Protein AF-A0A8S0VPC7-F1 (afdb_monomer_lite)

Structure (mmCIF, N/CA/C/O backbone):
data_AF-A0A8S0VPC7-F1
#
_entry.id   AF-A0A8S0VPC7-F1
#
loop_
_atom_site.group_PDB
_atom_site.id
_atom_site.type_symbol
_atom_site.label_atom_id
_atom_site.label_alt_id
_atom_site.label_comp_id
_atom_site.label_asym_id
_atom_site.label_entity_id
_atom_site.label_seq_id
_atom_site.pdbx_PDB_ins_code
_atom_site.Cartn_x
_atom_site.Cartn_y
_atom_site.Cartn_z
_atom_site.occupancy
_atom_site.B_iso_or_equiv
_atom_site.auth_seq_id
_atom_site.auth_comp_id
_atom_site.auth_asym_id
_atom_site.auth_atom_id
_atom_site.pdbx_PDB_model_num
ATOM 1 N N . CYS A 1 1 ? 13.742 15.594 -6.097 1.00 56.34 1 CYS A N 1
ATOM 2 C CA . CYS A 1 1 ? 12.638 15.356 -5.142 1.00 56.34 1 CYS A CA 1
ATOM 3 C C . CYS A 1 1 ? 12.192 16.681 -4.542 1.00 56.34 1 CYS A C 1
ATOM 5 O O . CYS A 1 1 ? 13.049 17.482 -4.194 1.00 56.34 1 CYS A O 1
ATOM 7 N N . VAL A 1 2 ? 10.882 16.919 -4.460 1.00 54.09 2 VAL A N 1
ATOM 8 C CA . VAL A 1 2 ? 10.303 18.125 -3.844 1.00 54.09 2 VAL A CA 1
ATOM 9 C C . VAL A 1 2 ? 10.608 18.127 -2.339 1.00 54.09 2 VAL A C 1
ATOM 11 O O . VAL A 1 2 ? 10.544 17.075 -1.688 1.00 54.09 2 VAL A O 1
ATOM 14 N N . TYR A 1 3 ? 10.973 19.296 -1.807 1.00 55.75 3 TYR A N 1
ATOM 15 C CA . TYR A 1 3 ? 11.247 19.538 -0.387 1.00 55.75 3 TYR A CA 1
ATOM 16 C C . TYR A 1 3 ? 10.106 18.976 0.490 1.00 55.75 3 TYR A C 1
ATOM 18 O O . TYR A 1 3 ? 8.932 19.166 0.182 1.00 55.75 3 TYR A O 1
ATOM 26 N N . ASN A 1 4 ? 10.446 18.230 1.548 1.00 75.56 4 ASN A N 1
ATOM 27 C CA . ASN A 1 4 ? 9.520 17.612 2.520 1.00 75.56 4 ASN A CA 1
ATOM 28 C C . ASN A 1 4 ? 8.558 16.514 2.015 1.00 75.56 4 ASN A C 1
ATOM 30 O O . ASN A 1 4 ? 7.624 16.138 2.723 1.00 75.56 4 ASN A O 1
ATOM 34 N N . SER A 1 5 ? 8.802 15.916 0.845 1.00 78.38 5 SER A N 1
ATOM 35 C CA . SER A 1 5 ? 7.965 14.818 0.311 1.00 78.38 5 SER A CA 1
ATOM 36 C C . SER A 1 5 ? 7.729 13.640 1.279 1.00 78.38 5 SER A C 1
ATOM 38 O O . SER A 1 5 ? 6.606 13.131 1.338 1.00 78.38 5 SER A O 1
ATOM 40 N N . LYS A 1 6 ? 8.734 13.238 2.081 1.00 81.12 6 LYS A N 1
ATOM 41 C CA . LYS A 1 6 ? 8.576 12.197 3.122 1.00 81.12 6 LYS A CA 1
ATOM 42 C C . LYS A 1 6 ? 7.547 12.614 4.175 1.00 81.12 6 LYS A C 1
ATOM 44 O O . LYS A 1 6 ? 6.569 11.908 4.381 1.00 81.12 6 LYS A O 1
ATOM 49 N N . GLN A 1 7 ? 7.740 13.783 4.787 1.00 86.12 7 GLN A N 1
ATOM 50 C CA . GLN A 1 7 ? 6.866 14.301 5.846 1.00 86.12 7 GLN A CA 1
ATOM 51 C C . GLN A 1 7 ? 5.432 14.516 5.357 1.00 86.12 7 GLN A C 1
ATOM 53 O O . GLN A 1 7 ? 4.487 14.187 6.067 1.00 86.12 7 GLN A O 1
ATOM 58 N N . ASN A 1 8 ? 5.261 15.020 4.133 1.00 89.25 8 ASN A N 1
ATOM 59 C CA . ASN A 1 8 ? 3.936 15.196 3.540 1.00 89.25 8 ASN A CA 1
ATOM 60 C C . ASN A 1 8 ? 3.219 13.850 3.354 1.00 89.25 8 ASN A C 1
ATOM 62 O O . ASN A 1 8 ? 2.023 13.754 3.612 1.00 89.25 8 ASN A O 1
ATOM 66 N N . SER A 1 9 ? 3.952 12.807 2.950 1.00 89.50 9 SER A N 1
ATOM 67 C CA . SER A 1 9 ? 3.389 11.461 2.799 1.00 89.50 9 SER A CA 1
ATOM 68 C C . SER A 1 9 ? 3.002 10.855 4.150 1.00 89.50 9 SER A C 1
ATOM 70 O O . SER A 1 9 ? 1.933 10.266 4.257 1.00 89.50 9 SER A O 1
ATOM 72 N N . THR A 1 10 ? 3.822 11.043 5.189 1.00 89.50 10 THR A N 1
ATOM 73 C CA . THR A 1 10 ? 3.494 10.605 6.556 1.00 89.50 10 THR A CA 1
ATOM 74 C C . THR A 1 10 ? 2.217 11.271 7.066 1.00 89.50 10 THR A C 1
ATOM 76 O O . THR A 1 10 ? 1.290 10.567 7.444 1.00 89.50 10 THR A O 1
ATOM 79 N N . LYS A 1 11 ? 2.114 12.605 6.980 1.00 91.56 11 LYS A N 1
ATOM 80 C CA . LYS A 1 11 ? 0.911 13.345 7.408 1.00 91.56 11 LYS A CA 1
ATOM 81 C C . LYS A 1 11 ? -0.347 12.904 6.665 1.00 91.56 11 LYS A C 1
ATOM 83 O O . LYS A 1 11 ? -1.420 12.798 7.245 1.00 91.56 11 LYS A O 1
ATOM 88 N N . MET A 1 12 ? -0.221 12.632 5.367 1.00 93.75 12 MET A N 1
ATOM 89 C CA . MET A 1 12 ? -1.331 12.110 4.575 1.00 93.75 12 MET A CA 1
ATOM 90 C C . MET A 1 12 ? -1.779 10.727 5.074 1.00 93.75 12 MET A C 1
ATOM 92 O O . MET A 1 12 ? -2.978 10.505 5.217 1.00 93.75 12 MET A O 1
ATOM 96 N N . LEU A 1 13 ? -0.844 9.826 5.394 1.00 93.19 13 LEU A N 1
ATOM 97 C CA . LEU A 1 13 ? -1.161 8.499 5.937 1.00 93.19 13 LEU A CA 1
ATOM 98 C C . LEU A 1 13 ? -1.789 8.566 7.337 1.00 93.19 13 LEU A C 1
ATOM 100 O O . LEU A 1 13 ? -2.707 7.798 7.621 1.00 93.19 13 LEU A O 1
ATOM 104 N N . GLU A 1 14 ? -1.347 9.497 8.184 1.00 92.19 14 GLU A N 1
ATOM 105 C CA . GLU A 1 14 ? -1.960 9.762 9.493 1.00 92.19 14 GLU A CA 1
ATOM 106 C C . GLU A 1 14 ? -3.433 10.170 9.340 1.00 92.19 14 GLU A C 1
ATOM 108 O O . GLU A 1 14 ? -4.310 9.604 9.996 1.00 92.19 14 GLU A O 1
ATOM 113 N N . GLU A 1 15 ? -3.731 11.083 8.411 1.00 95.62 15 GLU A N 1
ATOM 114 C CA . GLU A 1 15 ? -5.108 11.502 8.140 1.00 95.62 15 GLU A CA 1
ATOM 115 C C . GLU A 1 15 ? -5.955 10.377 7.541 1.00 95.62 15 GLU A C 1
ATOM 117 O O . GLU A 1 15 ? -7.103 10.198 7.953 1.00 95.62 15 GLU A O 1
ATOM 122 N N . VAL A 1 16 ? -5.394 9.572 6.630 1.00 94.75 16 VAL A N 1
ATOM 123 C CA . VAL A 1 16 ? -6.062 8.369 6.106 1.00 94.75 16 VAL A CA 1
ATOM 124 C C . VAL A 1 16 ? -6.417 7.423 7.251 1.00 94.75 16 VAL A C 1
ATOM 126 O O . VAL A 1 16 ? -7.562 6.991 7.353 1.00 94.75 16 VAL A O 1
ATOM 129 N N . SER A 1 17 ? -5.479 7.141 8.154 1.00 91.25 17 SER A N 1
ATOM 130 C CA . SER A 1 17 ? -5.726 6.291 9.322 1.00 91.25 17 SER A CA 1
ATOM 131 C C . SER A 1 17 ? -6.805 6.854 10.242 1.00 91.25 17 SER A C 1
ATOM 133 O O . SER A 1 17 ? -7.663 6.109 10.716 1.00 91.25 17 SER A O 1
ATOM 135 N N . ARG A 1 18 ? -6.817 8.172 10.463 1.00 93.75 18 ARG A N 1
ATOM 136 C CA . ARG A 1 18 ? -7.814 8.837 11.309 1.00 93.75 18 ARG A CA 1
ATOM 137 C C . ARG A 1 18 ? -9.234 8.709 10.750 1.00 93.75 18 ARG A C 1
ATOM 139 O O . ARG A 1 18 ? -10.164 8.517 11.529 1.00 93.75 18 ARG A O 1
ATOM 146 N N . VAL A 1 19 ? -9.417 8.828 9.430 1.00 95.19 19 VAL A N 1
ATOM 147 C CA . VAL A 1 19 ? -10.754 8.775 8.799 1.00 95.19 19 VAL A CA 1
ATOM 148 C C . VAL A 1 19 ? -11.231 7.357 8.501 1.00 95.19 19 VAL A C 1
ATOM 150 O O . VAL A 1 19 ? -12.436 7.112 8.429 1.00 95.19 19 VAL A O 1
ATOM 153 N N . LEU A 1 20 ? -10.303 6.421 8.310 1.00 94.69 20 LEU A N 1
ATOM 154 C CA . LEU A 1 20 ? -10.632 5.047 7.973 1.00 94.69 20 LEU A CA 1
ATOM 155 C C . LEU A 1 20 ? -11.140 4.308 9.217 1.00 94.69 20 LEU A C 1
ATOM 157 O O . LEU A 1 20 ? -10.514 4.343 10.280 1.00 94.69 20 LEU A O 1
ATOM 161 N N . LYS A 1 21 ? -12.282 3.629 9.085 1.00 93.81 21 LYS A N 1
ATOM 162 C CA . LYS A 1 21 ? -12.827 2.765 10.140 1.00 93.81 21 LYS A CA 1
ATOM 163 C C . LYS A 1 21 ? -11.948 1.529 10.337 1.00 93.81 21 LYS A C 1
ATOM 165 O O . LYS A 1 21 ? -11.130 1.198 9.477 1.00 93.81 21 LYS A O 1
ATOM 170 N N . ASP A 1 22 ? -12.147 0.846 11.456 1.00 92.81 22 ASP A N 1
ATOM 171 C CA . ASP A 1 22 ? -11.553 -0.467 11.707 1.00 92.81 22 ASP A CA 1
ATOM 172 C C . ASP A 1 22 ? -11.862 -1.425 10.552 1.00 92.81 22 ASP A C 1
ATOM 174 O O . ASP A 1 22 ? -12.963 -1.404 9.999 1.00 92.81 22 ASP A O 1
ATOM 178 N N . GLU A 1 23 ? -10.864 -2.220 10.158 1.00 93.06 23 GLU A N 1
ATOM 179 C CA . GLU A 1 23 ? -10.899 -3.106 8.982 1.00 93.06 23 GLU A CA 1
ATOM 180 C C . GLU A 1 23 ? -11.131 -2.397 7.637 1.00 93.06 23 GLU A C 1
ATOM 182 O O . GLU A 1 23 ? -11.270 -3.046 6.600 1.00 93.06 23 GLU A O 1
ATOM 187 N N . GLY A 1 24 ? -11.124 -1.062 7.609 1.00 94.81 24 GLY A N 1
ATOM 188 C CA . GLY A 1 24 ? -11.159 -0.311 6.366 1.00 94.81 24 GLY A CA 1
ATOM 189 C C . GLY A 1 24 ? -9.874 -0.498 5.558 1.00 94.81 24 GLY A C 1
ATOM 190 O O . GLY A 1 24 ? -8.799 -0.777 6.100 1.00 94.81 24 GLY A O 1
ATOM 191 N N . VAL A 1 25 ? -9.995 -0.324 4.240 1.00 95.88 25 VAL A N 1
ATOM 192 C CA . VAL A 1 25 ? -8.925 -0.605 3.278 1.00 95.88 25 VAL A CA 1
ATOM 193 C C . VAL A 1 25 ? -8.446 0.679 2.607 1.00 95.88 25 VAL A C 1
ATOM 195 O O . VAL A 1 25 ? -9.240 1.441 2.057 1.00 95.88 25 VAL A O 1
ATOM 198 N N . TYR A 1 26 ? -7.133 0.888 2.616 1.00 95.56 26 TYR A N 1
ATOM 199 C CA . TYR A 1 26 ? -6.433 1.888 1.821 1.00 95.56 26 TYR A CA 1
ATOM 200 C C . TYR A 1 26 ? -5.622 1.187 0.728 1.00 95.56 26 TYR A C 1
ATOM 202 O O . TYR A 1 26 ? -4.854 0.268 1.014 1.00 95.56 26 TYR A O 1
ATOM 210 N N . ILE A 1 27 ? -5.790 1.618 -0.524 1.00 95.56 27 ILE A N 1
ATOM 211 C CA . ILE A 1 27 ? -5.070 1.062 -1.674 1.00 95.56 27 ILE A CA 1
ATOM 212 C C . ILE A 1 27 ? -4.109 2.119 -2.211 1.00 95.56 27 ILE A C 1
ATOM 214 O O . ILE A 1 27 ? -4.538 3.189 -2.643 1.00 95.56 27 ILE A O 1
ATOM 218 N N . LEU A 1 28 ? -2.813 1.807 -2.218 1.00 93.25 28 LEU A N 1
ATOM 219 C CA . LEU A 1 28 ? -1.783 2.629 -2.849 1.00 93.25 28 LEU A CA 1
ATOM 220 C C . LEU A 1 28 ? -1.263 1.934 -4.106 1.00 93.25 28 LEU A C 1
ATOM 222 O O . LEU A 1 28 ? -0.757 0.821 -4.027 1.00 93.25 28 LEU A O 1
ATOM 226 N N . ILE A 1 29 ? -1.302 2.632 -5.239 1.00 92.00 29 ILE A N 1
ATOM 227 C CA . ILE A 1 29 ? -0.717 2.177 -6.504 1.00 92.00 29 ILE A CA 1
ATOM 228 C C . ILE A 1 29 ? 0.441 3.109 -6.858 1.00 92.00 29 ILE A C 1
ATOM 230 O O . ILE A 1 29 ? 0.275 4.328 -6.883 1.00 92.00 29 ILE A O 1
ATOM 234 N N . THR A 1 30 ? 1.624 2.554 -7.103 1.00 89.38 30 THR A N 1
ATOM 235 C CA . THR A 1 30 ? 2.827 3.325 -7.453 1.00 89.38 30 THR A CA 1
ATOM 236 C C . THR A 1 30 ? 3.702 2.551 -8.425 1.00 89.38 30 THR A C 1
ATOM 238 O O . THR A 1 30 ? 3.667 1.327 -8.462 1.00 89.38 30 THR A O 1
ATOM 241 N N . TYR A 1 31 ? 4.527 3.263 -9.180 1.00 87.44 31 TYR A N 1
ATOM 242 C CA . TYR A 1 31 ? 5.640 2.695 -9.938 1.00 87.44 31 TYR A CA 1
ATOM 243 C C . TYR A 1 31 ? 6.967 3.024 -9.234 1.00 87.44 31 TYR A C 1
ATOM 245 O O . TYR A 1 31 ? 7.001 3.861 -8.323 1.00 87.44 31 TYR A O 1
ATOM 253 N N . GLY A 1 32 ? 8.060 2.393 -9.665 1.00 78.12 32 GLY A N 1
ATOM 254 C CA . GLY A 1 32 ? 9.394 2.602 -9.089 1.00 78.12 32 GLY A CA 1
ATOM 255 C C . GLY A 1 32 ? 9.668 1.751 -7.844 1.00 78.12 32 GLY A C 1
ATOM 256 O O . GLY A 1 32 ? 8.866 0.895 -7.487 1.00 78.12 32 GLY A O 1
ATOM 257 N N . SER A 1 33 ? 10.826 1.954 -7.199 1.00 79.00 33 SER A N 1
ATOM 258 C CA . SER A 1 33 ? 11.295 1.059 -6.128 1.00 79.00 33 SER A CA 1
ATOM 259 C C . SER A 1 33 ? 10.273 0.937 -4.982 1.00 79.00 33 SER A C 1
ATOM 261 O O . SER A 1 33 ? 9.907 1.947 -4.366 1.00 79.00 33 SER A O 1
ATOM 263 N N . PRO A 1 34 ? 9.841 -0.291 -4.647 1.00 80.56 34 PRO A N 1
ATOM 264 C CA . PRO A 1 34 ? 8.803 -0.511 -3.651 1.00 80.56 34 PRO A CA 1
ATOM 265 C C . PRO A 1 34 ? 9.305 -0.405 -2.207 1.00 80.56 34 PRO A C 1
ATOM 267 O O . PRO A 1 34 ? 8.498 -0.262 -1.288 1.00 80.56 34 PRO A O 1
ATOM 270 N N . VAL A 1 35 ? 10.625 -0.462 -1.993 1.00 81.25 35 VAL A N 1
ATOM 271 C CA . VAL A 1 35 ? 11.259 -0.556 -0.666 1.00 81.25 35 VAL A CA 1
ATOM 272 C C . VAL A 1 35 ? 10.900 0.644 0.204 1.00 81.25 35 VAL A C 1
ATOM 274 O O . VAL A 1 35 ? 10.431 0.495 1.331 1.00 81.25 35 VAL A O 1
ATOM 277 N N . TYR A 1 36 ? 11.052 1.850 -0.345 1.00 83.56 36 TYR A N 1
ATOM 278 C CA . TYR A 1 36 ? 10.783 3.084 0.387 1.00 83.56 36 TYR A CA 1
ATOM 279 C C . TYR A 1 36 ? 9.307 3.212 0.787 1.00 83.56 36 TYR A C 1
ATOM 281 O O . TYR A 1 36 ? 8.995 3.601 1.912 1.00 83.56 36 TYR A O 1
ATOM 289 N N . ARG A 1 37 ? 8.388 2.872 -0.126 1.00 87.19 37 ARG A N 1
ATOM 290 C CA . ARG A 1 37 ? 6.943 2.979 0.120 1.00 87.19 37 ARG A CA 1
ATOM 291 C C . ARG A 1 37 ? 6.469 1.912 1.095 1.00 87.19 37 ARG A C 1
ATOM 293 O O . ARG A 1 37 ? 5.690 2.238 1.983 1.00 87.19 37 ARG A O 1
ATOM 300 N N . LEU A 1 38 ? 6.978 0.685 0.980 1.00 87.31 38 LEU A N 1
ATOM 301 C CA . LEU A 1 38 ? 6.675 -0.388 1.922 1.00 87.31 38 LEU A CA 1
ATOM 302 C C . LEU A 1 38 ? 7.109 -0.015 3.344 1.00 87.31 38 LEU A C 1
ATOM 304 O O . LEU A 1 38 ? 6.326 -0.160 4.279 1.00 87.31 38 LEU A O 1
ATOM 308 N N . HIS A 1 39 ? 8.328 0.507 3.498 1.00 87.25 39 HIS A N 1
ATOM 309 C CA . HIS A 1 39 ? 8.839 0.950 4.791 1.00 87.25 39 HIS A CA 1
ATOM 310 C C . HIS A 1 39 ? 8.002 2.098 5.372 1.00 87.25 39 HIS A C 1
ATOM 312 O O . HIS A 1 39 ? 7.548 2.000 6.506 1.00 87.25 39 HIS A O 1
ATOM 318 N N . LEU A 1 40 ? 7.690 3.125 4.572 1.00 88.50 40 LEU A N 1
ATOM 319 C CA . LEU A 1 40 ? 6.831 4.232 5.003 1.00 88.50 40 LEU A CA 1
ATOM 320 C C . LEU A 1 40 ? 5.445 3.754 5.472 1.00 88.50 40 LEU A C 1
ATOM 322 O O . LEU A 1 40 ? 4.937 4.238 6.479 1.00 88.50 40 LEU A O 1
ATOM 326 N N . LEU A 1 41 ? 4.831 2.812 4.749 1.00 90.06 41 LEU A N 1
ATOM 327 C CA . LEU A 1 41 ? 3.538 2.247 5.136 1.00 90.06 41 LEU A CA 1
ATOM 328 C C . LEU A 1 41 ? 3.643 1.491 6.466 1.00 90.06 41 LEU A C 1
ATOM 330 O O . LEU A 1 41 ? 2.828 1.746 7.350 1.00 90.06 41 LEU A O 1
ATOM 334 N N . ARG A 1 42 ? 4.662 0.635 6.632 1.00 87.75 42 ARG A N 1
ATOM 335 C CA . ARG A 1 42 ? 4.919 -0.119 7.874 1.00 87.75 42 ARG A CA 1
ATOM 336 C C . ARG A 1 42 ? 5.160 0.791 9.086 1.00 87.75 42 ARG A C 1
ATOM 338 O O . ARG A 1 42 ? 4.695 0.469 10.169 1.00 87.75 42 ARG A O 1
ATOM 345 N N . GLU A 1 43 ? 5.853 1.917 8.907 1.00 86.81 43 GLU A N 1
ATOM 346 C CA . GLU A 1 43 ? 6.136 2.870 9.994 1.00 86.81 43 GLU A CA 1
ATOM 347 C C . GLU A 1 43 ? 4.940 3.764 10.362 1.00 86.81 43 GLU A C 1
ATOM 349 O O . GLU A 1 43 ? 4.894 4.296 11.467 1.00 86.81 43 GLU A O 1
ATOM 354 N N . SER A 1 44 ? 3.990 3.973 9.444 1.00 81.44 44 SER A N 1
ATOM 355 C CA . SER A 1 44 ? 2.939 4.987 9.615 1.00 81.44 44 SER A CA 1
ATOM 356 C C . SER A 1 44 ? 1.845 4.602 10.618 1.00 81.44 44 SER A C 1
ATOM 358 O O . SER A 1 44 ? 1.524 5.394 11.503 1.00 81.44 44 SER A O 1
ATOM 360 N N . CYS A 1 45 ? 1.243 3.415 10.488 1.00 78.31 45 CYS A N 1
ATOM 361 C CA . CYS A 1 45 ? 0.214 2.905 11.401 1.00 78.31 45 CYS A CA 1
ATOM 362 C C . CYS A 1 45 ? 0.225 1.367 11.430 1.00 78.31 45 CYS A C 1
ATOM 364 O O . CYS A 1 45 ? 0.878 0.719 10.614 1.00 78.31 45 CYS A O 1
ATOM 366 N N . SER A 1 46 ? -0.559 0.777 12.335 1.00 83.06 46 SER A N 1
ATOM 367 C CA . SER A 1 46 ? -0.760 -0.674 12.431 1.00 83.06 46 SER A CA 1
ATOM 368 C C . SER A 1 46 ? -1.634 -1.204 11.284 1.00 83.06 46 SER A C 1
ATOM 370 O O . SER A 1 46 ? -2.837 -1.434 11.445 1.00 83.06 46 SER A O 1
ATOM 372 N N . TRP A 1 47 ? -1.026 -1.370 10.109 1.00 88.56 47 TRP A N 1
ATOM 373 C CA . TRP A 1 47 ? -1.658 -1.921 8.910 1.00 88.56 47 TRP A CA 1
ATOM 374 C C . TRP A 1 47 ? -1.297 -3.395 8.709 1.00 88.56 47 TRP A C 1
ATOM 376 O O . TRP A 1 47 ? -0.137 -3.782 8.832 1.00 88.56 47 TRP A O 1
ATOM 386 N N . THR A 1 48 ? -2.257 -4.201 8.260 1.00 92.00 48 THR A N 1
ATOM 387 C CA . THR A 1 48 ? -1.957 -5.446 7.540 1.00 92.00 48 THR A CA 1
ATOM 388 C C . THR A 1 48 ? -1.781 -5.116 6.062 1.00 92.00 48 THR A C 1
ATOM 390 O O . THR A 1 48 ? -2.707 -4.600 5.436 1.00 92.00 48 THR A O 1
ATOM 393 N N . ILE A 1 49 ? -0.605 -5.393 5.496 1.00 91.69 49 ILE A N 1
ATOM 394 C CA . ILE A 1 49 ? 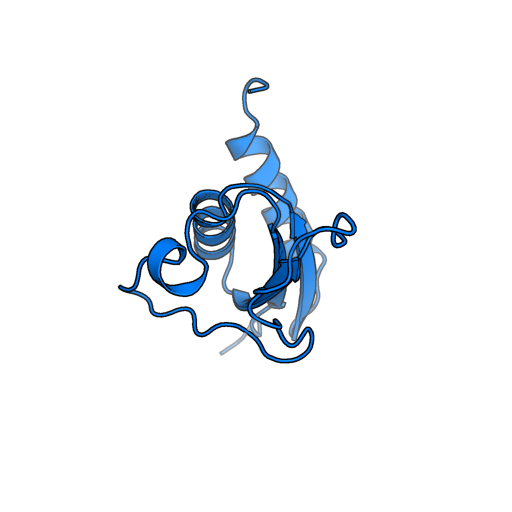-0.254 -5.009 4.121 1.00 91.69 49 ILE A CA 1
ATOM 395 C C . ILE A 1 49 ? -0.171 -6.256 3.241 1.00 91.69 49 ILE A C 1
ATOM 397 O O . ILE A 1 49 ? 0.599 -7.169 3.527 1.00 91.69 49 ILE A O 1
ATOM 401 N N . LYS A 1 50 ? -0.923 -6.262 2.138 1.00 92.31 50 LYS A N 1
ATOM 402 C CA . LYS A 1 50 ? -0.759 -7.210 1.029 1.00 92.31 50 LYS A CA 1
ATOM 403 C C . LYS A 1 50 ? -0.202 -6.463 -0.177 1.00 92.31 50 LYS A C 1
ATOM 405 O O . LYS A 1 50 ? -0.765 -5.446 -0.575 1.00 92.31 50 LYS A O 1
ATOM 410 N N . LEU A 1 51 ? 0.908 -6.937 -0.736 1.00 90.44 51 LEU A N 1
ATOM 411 C CA . LEU A 1 51 ? 1.520 -6.339 -1.921 1.00 90.44 51 LEU A CA 1
ATOM 412 C C . LEU A 1 51 ? 1.199 -7.180 -3.151 1.00 90.44 51 LEU A C 1
ATOM 414 O O . LEU A 1 51 ? 1.460 -8.374 -3.152 1.00 90.44 51 LEU A O 1
ATOM 418 N N . HIS A 1 52 ? 0.709 -6.545 -4.204 1.00 89.88 52 HIS A N 1
ATOM 419 C CA . HIS A 1 52 ? 0.538 -7.147 -5.521 1.00 89.88 52 HIS A CA 1
ATOM 420 C C . HIS A 1 52 ? 1.406 -6.401 -6.533 1.00 89.88 52 HIS A C 1
ATOM 422 O O . HIS A 1 52 ? 1.708 -5.216 -6.357 1.00 89.88 52 HIS A O 1
ATOM 428 N N . VAL A 1 53 ? 1.803 -7.092 -7.597 1.00 87.50 53 VAL A N 1
ATOM 429 C CA . VAL A 1 53 ? 2.603 -6.528 -8.685 1.00 87.50 53 VAL A CA 1
ATOM 430 C C . VAL A 1 53 ? 1.862 -6.720 -9.991 1.00 87.50 53 VAL A C 1
ATOM 432 O O . VAL A 1 53 ? 1.294 -7.779 -10.243 1.00 87.50 53 VAL A O 1
ATOM 435 N N . ILE A 1 54 ? 1.874 -5.675 -10.810 1.00 85.88 54 ILE A N 1
ATOM 436 C CA . ILE A 1 54 ? 1.353 -5.714 -12.171 1.00 85.88 54 ILE A CA 1
ATOM 437 C C . ILE A 1 54 ? 2.417 -5.185 -13.119 1.00 85.88 54 ILE A C 1
ATOM 439 O O . ILE A 1 54 ? 3.124 -4.217 -12.817 1.00 85.88 54 ILE A O 1
ATOM 443 N N . GLU A 1 55 ? 2.516 -5.795 -14.289 1.00 80.44 55 GLU A N 1
ATOM 444 C CA . GLU A 1 55 ? 3.390 -5.282 -15.330 1.00 80.44 55 GLU A CA 1
ATOM 445 C C . GLU A 1 55 ? 2.764 -4.070 -16.011 1.00 80.44 55 GLU A C 1
ATOM 447 O O . GLU A 1 55 ? 1.563 -4.018 -16.290 1.00 80.44 55 GLU A O 1
ATOM 452 N N . LYS A 1 56 ? 3.598 -3.085 -16.329 1.00 74.19 56 LYS A N 1
ATOM 453 C CA . LYS A 1 56 ? 3.268 -2.085 -17.333 1.00 74.19 56 LYS A CA 1
ATOM 454 C C . LYS A 1 56 ? 3.124 -2.822 -18.668 1.00 74.19 56 LYS A C 1
ATOM 456 O O . LYS A 1 56 ? 4.002 -3.608 -19.030 1.00 74.19 56 LYS A O 1
ATOM 461 N N . LEU A 1 57 ? 1.992 -2.584 -19.338 1.00 67.38 57 LEU A N 1
ATOM 462 C CA . LEU A 1 57 ? 1.553 -3.214 -20.593 1.00 67.38 57 LEU A CA 1
ATOM 463 C C . LEU A 1 57 ? 2.712 -3.706 -21.477 1.00 67.38 57 LEU A C 1
ATOM 465 O O . LEU A 1 57 ? 3.661 -2.946 -21.701 1.00 67.38 57 LEU A O 1
ATOM 469 N N . PRO A 1 58 ? 2.636 -4.934 -22.018 1.00 55.22 58 PRO A N 1
ATOM 470 C CA . PRO A 1 58 ? 3.683 -5.440 -22.882 1.00 55.22 58 PRO A CA 1
ATOM 471 C C . PRO A 1 58 ? 3.814 -4.556 -24.125 1.00 55.22 58 PRO A C 1
ATOM 473 O O . PRO A 1 58 ? 2.865 -4.381 -24.888 1.00 55.22 58 PRO A O 1
ATOM 476 N N . SER A 1 59 ? 5.010 -4.001 -24.338 1.00 54.38 59 SER A N 1
ATOM 477 C CA . SER A 1 59 ? 5.459 -3.718 -25.697 1.00 54.38 59 SER A CA 1
ATOM 478 C C . SER A 1 59 ? 5.484 -5.053 -26.445 1.00 54.38 59 SER A C 1
ATOM 480 O O . SER A 1 59 ? 5.792 -6.085 -25.851 1.00 54.38 59 SER A O 1
ATOM 482 N N . ALA A 1 60 ? 5.123 -5.043 -27.726 1.00 56.34 60 ALA A N 1
ATOM 483 C CA . ALA A 1 60 ? 4.803 -6.225 -28.530 1.00 56.34 60 ALA A CA 1
ATOM 484 C C . ALA A 1 60 ? 5.914 -7.302 -28.670 1.00 56.34 60 ALA A C 1
ATOM 486 O O . ALA A 1 60 ? 5.682 -8.303 -29.337 1.00 56.34 60 ALA A O 1
ATOM 487 N N . ASP A 1 61 ? 7.077 -7.137 -28.029 1.00 55.09 61 ASP A N 1
ATOM 488 C CA . ASP A 1 61 ? 8.317 -7.869 -28.329 1.00 55.09 61 ASP A CA 1
ATOM 489 C C . ASP A 1 61 ? 8.886 -8.742 -27.192 1.00 55.09 61 ASP A C 1
ATOM 491 O O . ASP A 1 61 ? 9.988 -9.270 -27.323 1.00 55.09 61 ASP A O 1
ATOM 495 N N . SER A 1 62 ? 8.209 -8.923 -26.056 1.00 55.44 62 SER A N 1
ATOM 496 C CA . SER A 1 62 ? 8.796 -9.675 -24.928 1.00 55.44 62 SER A CA 1
ATOM 497 C C . SER A 1 62 ? 8.142 -11.040 -24.715 1.00 55.44 62 SER A C 1
ATOM 499 O O . SER A 1 62 ? 7.100 -11.139 -24.067 1.00 55.44 62 SER A O 1
ATOM 501 N N . SER A 1 63 ? 8.792 -12.080 -25.237 1.00 52.12 63 SER A N 1
ATOM 502 C CA . SER A 1 63 ? 8.331 -13.478 -25.249 1.00 52.12 63 SER A CA 1
ATOM 503 C C . SER A 1 63 ? 8.595 -14.274 -23.962 1.00 52.12 63 SER A C 1
ATOM 505 O O . SER A 1 63 ? 8.231 -15.442 -23.892 1.00 52.12 63 SER A O 1
ATOM 507 N N . GLU A 1 64 ? 9.191 -13.674 -22.932 1.00 54.56 64 GLU A N 1
ATOM 508 C CA . GLU A 1 64 ? 9.430 -14.324 -21.637 1.00 54.56 64 GLU A CA 1
ATOM 509 C C . GLU A 1 64 ? 9.146 -13.333 -20.509 1.00 54.56 64 GLU A C 1
ATOM 511 O O . GLU A 1 64 ? 10.017 -12.573 -20.088 1.00 54.56 64 GLU A O 1
ATOM 516 N N . ARG A 1 65 ? 7.900 -13.288 -20.033 1.00 57.00 65 ARG A N 1
ATOM 517 C CA . ARG A 1 65 ? 7.540 -12.508 -18.847 1.00 57.00 65 ARG A CA 1
ATOM 518 C C . ARG A 1 65 ? 6.920 -13.410 -17.796 1.00 57.00 65 ARG A C 1
ATOM 520 O O . ARG A 1 65 ? 6.085 -14.258 -18.111 1.00 57.00 65 ARG A O 1
ATOM 527 N N . GLN A 1 66 ? 7.351 -13.243 -16.547 1.00 59.59 66 GLN A N 1
ATOM 528 C CA . GLN A 1 66 ? 6.691 -13.870 -15.408 1.00 59.59 66 GLN A CA 1
ATOM 529 C C . GLN A 1 66 ? 5.257 -13.342 -15.342 1.00 59.59 66 GLN A C 1
ATOM 531 O O . GLN A 1 66 ? 5.030 -12.163 -15.095 1.00 59.59 66 GLN A O 1
ATOM 536 N N . SER A 1 67 ? 4.280 -14.216 -15.570 1.00 67.12 67 SER A N 1
ATOM 537 C CA . SER A 1 67 ? 2.873 -13.864 -15.405 1.00 67.12 67 SER A CA 1
ATOM 538 C C . SER A 1 67 ? 2.580 -13.654 -13.920 1.00 67.12 67 SER A C 1
ATOM 540 O O . SER A 1 67 ? 2.463 -14.621 -13.169 1.00 67.12 67 SER A O 1
ATOM 542 N N . TRP A 1 68 ? 2.448 -12.398 -13.496 1.00 72.00 68 TRP A N 1
ATOM 543 C CA . TRP A 1 68 ? 1.972 -12.058 -12.157 1.00 72.00 68 TRP A CA 1
ATOM 544 C C . TRP A 1 68 ? 0.452 -12.217 -12.099 1.00 72.00 68 TRP A C 1
ATOM 546 O O . TRP A 1 68 ? -0.276 -11.589 -12.869 1.00 72.00 68 TRP A O 1
ATOM 556 N N . ASP A 1 69 ? -0.040 -13.049 -11.184 1.00 76.19 69 ASP A N 1
ATOM 557 C CA . ASP A 1 69 ? -1.469 -13.094 -10.887 1.00 76.19 69 ASP A CA 1
ATOM 558 C C . ASP A 1 69 ? -1.859 -11.869 -10.050 1.00 76.19 69 ASP A C 1
ATOM 560 O O . ASP A 1 69 ? -1.443 -11.719 -8.902 1.00 76.19 69 ASP A O 1
ATOM 564 N N . LEU A 1 70 ? -2.700 -11.009 -10.629 1.00 72.56 70 LEU A N 1
ATOM 565 C CA . LEU A 1 70 ? -3.262 -9.814 -9.995 1.00 72.56 70 LEU A CA 1
ATOM 566 C C . LEU A 1 70 ? -3.896 -10.101 -8.629 1.00 72.56 70 LEU A C 1
ATOM 568 O O . LEU A 1 70 ? -3.872 -9.246 -7.743 1.00 72.56 70 LEU A O 1
ATOM 572 N N . THR A 1 71 ? -4.488 -11.283 -8.460 1.00 76.81 71 THR A N 1
ATOM 573 C CA . THR A 1 71 ? -5.261 -11.626 -7.262 1.00 76.81 71 THR A CA 1
ATOM 574 C C . THR A 1 71 ? -4.414 -12.232 -6.148 1.00 76.81 71 THR A C 1
ATOM 576 O O . THR A 1 71 ? -4.820 -12.198 -4.984 1.00 76.81 71 THR A O 1
ATOM 579 N N . SER A 1 72 ? -3.206 -12.695 -6.470 1.00 83.06 72 SER A N 1
ATOM 580 C CA . SER A 1 72 ? -2.309 -13.345 -5.520 1.00 83.06 72 SER A CA 1
ATOM 581 C C . SER A 1 72 ? -1.276 -12.351 -4.978 1.00 83.06 72 SER A C 1
ATOM 583 O O . SER A 1 72 ? -0.464 -11.827 -5.743 1.00 83.06 72 SER A O 1
ATOM 585 N N . PRO A 1 73 ? -1.281 -12.048 -3.666 1.00 85.19 73 PRO A N 1
ATOM 586 C CA . PRO A 1 73 ? -0.280 -11.170 -3.083 1.00 85.19 73 PRO A CA 1
ATOM 587 C C . PRO A 1 73 ? 1.086 -11.856 -3.033 1.00 85.19 73 PRO A C 1
ATOM 589 O O . PRO A 1 73 ? 1.197 -13.065 -2.835 1.00 85.19 73 PRO A O 1
ATOM 5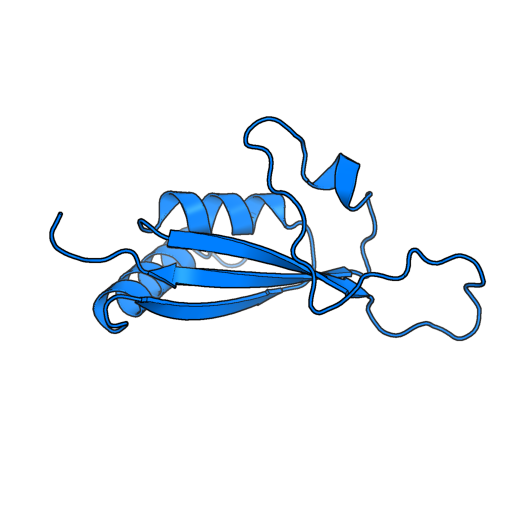92 N N . ILE A 1 74 ? 2.135 -11.052 -3.136 1.00 84.88 74 ILE A N 1
ATOM 593 C CA . ILE A 1 74 ? 3.513 -11.473 -2.931 1.00 84.88 74 ILE A CA 1
ATOM 594 C C . ILE A 1 74 ? 3.764 -11.659 -1.436 1.00 84.88 74 ILE A C 1
ATOM 596 O O . ILE A 1 74 ? 3.367 -10.829 -0.612 1.00 84.88 74 ILE A O 1
ATOM 600 N N . THR A 1 75 ? 4.479 -12.727 -1.092 1.00 78.81 75 THR A N 1
ATOM 601 C CA . THR A 1 75 ? 4.948 -12.969 0.271 1.00 78.81 75 THR A CA 1
ATOM 602 C C . THR A 1 75 ? 5.967 -11.903 0.669 1.00 78.81 75 THR A C 1
ATOM 604 O O . THR A 1 75 ? 7.091 -11.874 0.170 1.00 78.81 75 THR A O 1
ATOM 607 N N . LEU A 1 76 ? 5.565 -11.016 1.577 1.00 72.88 76 LEU A N 1
ATOM 608 C CA . LEU A 1 76 ? 6.444 -10.042 2.212 1.00 72.88 76 LEU A CA 1
ATOM 609 C C . LEU A 1 76 ? 7.100 -10.702 3.431 1.00 72.88 76 LEU A C 1
ATOM 611 O O . LEU A 1 76 ? 6.564 -10.645 4.532 1.00 72.88 76 LEU A O 1
ATOM 615 N N . ASP A 1 77 ? 8.228 -11.369 3.218 1.00 63.28 77 ASP A N 1
ATOM 616 C CA . ASP A 1 77 ? 9.120 -11.807 4.297 1.00 63.28 77 ASP A CA 1
ATOM 617 C C . ASP A 1 77 ? 9.769 -10.566 4.967 1.00 63.28 77 ASP A C 1
ATOM 619 O O . ASP A 1 77 ? 10.046 -9.561 4.307 1.00 63.28 77 ASP A O 1
ATOM 623 N N . ASP A 1 78 ? 9.941 -10.591 6.293 1.00 57.25 78 ASP A N 1
ATOM 624 C CA . ASP A 1 78 ? 10.528 -9.495 7.082 1.00 57.25 78 ASP A CA 1
ATOM 625 C C . ASP A 1 78 ? 12.058 -9.349 6.921 1.00 57.25 78 ASP A C 1
ATOM 627 O O . ASP A 1 78 ? 12.614 -8.315 7.293 1.00 57.25 78 ASP A O 1
ATOM 631 N N . GLY A 1 79 ? 12.741 -10.339 6.339 1.00 50.66 79 GLY A N 1
ATOM 632 C CA . GLY A 1 79 ? 14.182 -10.358 6.063 1.00 50.66 79 GLY A CA 1
ATOM 633 C C . GLY A 1 79 ? 14.564 -10.468 4.578 1.00 50.66 79 GLY A C 1
ATOM 634 O O . GLY A 1 79 ? 15.706 -10.176 4.218 1.00 50.66 79 GLY A O 1
ATOM 635 N N . GLY A 1 80 ? 13.633 -10.850 3.703 1.00 54.81 80 GLY A N 1
ATOM 636 C CA . GLY A 1 80 ? 13.843 -10.988 2.262 1.00 54.81 80 GLY A CA 1
ATOM 637 C C . GLY A 1 80 ? 13.742 -9.652 1.526 1.00 54.81 80 GLY A C 1
ATOM 638 O O . GLY A 1 80 ? 12.745 -8.937 1.628 1.00 54.81 80 GLY A O 1
ATOM 639 N N . SER A 1 81 ? 14.766 -9.300 0.743 1.00 63.31 81 SER A N 1
ATOM 640 C CA . SER A 1 81 ? 14.697 -8.104 -0.102 1.00 63.31 81 SER A CA 1
ATOM 641 C C . SER A 1 81 ? 13.611 -8.291 -1.158 1.00 63.31 81 SER A C 1
ATOM 643 O O . SER A 1 81 ? 13.697 -9.187 -1.986 1.00 63.31 81 SER A O 1
ATOM 645 N N . LEU A 1 82 ? 12.608 -7.416 -1.187 1.00 69.56 82 LEU A N 1
ATOM 646 C CA . LEU A 1 82 ? 11.565 -7.417 -2.219 1.00 69.56 82 LEU A CA 1
ATOM 647 C C . LEU A 1 82 ? 12.145 -7.385 -3.651 1.00 69.56 82 LEU A C 1
ATOM 649 O O . LEU A 1 82 ? 11.517 -7.863 -4.594 1.00 69.56 82 LEU A O 1
ATOM 653 N N . GLU A 1 83 ? 13.375 -6.888 -3.804 1.00 68.12 83 GLU A N 1
ATOM 654 C CA . GLU A 1 83 ? 14.119 -6.913 -5.063 1.00 68.12 83 GLU A CA 1
ATOM 655 C C . GLU A 1 83 ? 14.531 -8.326 -5.514 1.00 68.12 83 GLU A C 1
ATOM 657 O O . GLU A 1 83 ? 14.691 -8.540 -6.713 1.00 68.12 83 GLU A O 1
ATOM 662 N N . THR A 1 84 ? 14.693 -9.299 -4.608 1.00 66.88 84 THR A N 1
ATOM 663 C CA . THR A 1 84 ? 14.988 -10.696 -4.985 1.00 66.88 84 THR A CA 1
ATOM 664 C C . THR A 1 84 ? 13.750 -11.421 -5.496 1.00 66.88 84 THR A C 1
ATOM 666 O O . THR A 1 84 ? 13.875 -12.295 -6.348 1.00 66.88 84 THR A O 1
ATOM 669 N N . VAL A 1 85 ? 12.565 -11.043 -5.009 1.00 67.44 85 VAL A N 1
ATOM 670 C CA . VAL A 1 85 ? 11.289 -11.650 -5.411 1.00 67.44 85 VAL A CA 1
ATOM 671 C C . VAL A 1 85 ? 10.789 -11.068 -6.730 1.00 67.44 85 VAL A C 1
ATOM 673 O O . VAL A 1 85 ? 10.312 -11.801 -7.586 1.00 67.44 85 VAL A O 1
ATOM 676 N N . VAL A 1 86 ? 10.908 -9.751 -6.899 1.00 69.19 86 VAL A N 1
ATOM 677 C CA . VAL A 1 86 ? 10.324 -9.019 -8.034 1.00 69.19 86 VAL A CA 1
ATOM 678 C C . VAL A 1 86 ? 11.348 -8.737 -9.150 1.00 69.19 86 VAL A C 1
ATOM 680 O O . VAL A 1 86 ? 10.997 -8.425 -10.293 1.00 69.19 86 VAL A O 1
ATOM 683 N N . GLY A 1 87 ? 12.639 -8.885 -8.844 1.00 65.06 87 GLY A N 1
ATOM 684 C CA . GLY A 1 87 ? 13.732 -8.511 -9.734 1.00 65.06 87 GLY A CA 1
ATOM 685 C C . GLY A 1 87 ? 13.879 -6.991 -9.872 1.00 65.06 87 GLY A C 1
ATOM 686 O O . GLY A 1 87 ? 13.064 -6.200 -9.397 1.00 65.06 87 GLY A O 1
ATOM 687 N N . LYS A 1 88 ? 14.929 -6.549 -10.571 1.00 64.38 88 LYS A N 1
ATOM 688 C CA . LYS A 1 88 ? 15.189 -5.124 -10.869 1.00 64.38 88 LYS A CA 1
ATOM 689 C C . LYS A 1 88 ? 14.337 -4.600 -12.037 1.00 64.38 88 LYS A C 1
ATOM 691 O O . LYS A 1 88 ? 14.820 -3.834 -12.868 1.00 64.38 88 LYS A O 1
ATOM 696 N N . ASN A 1 89 ? 13.086 -5.039 -12.142 1.00 64.06 89 ASN A N 1
ATOM 697 C CA . ASN A 1 89 ? 12.209 -4.685 -13.254 1.00 64.06 89 ASN A CA 1
ATOM 698 C C . ASN A 1 89 ? 11.609 -3.289 -13.030 1.00 64.06 89 ASN A C 1
ATOM 700 O O . ASN A 1 89 ? 10.768 -3.083 -12.154 1.00 64.06 89 ASN A O 1
ATOM 704 N N . ALA A 1 90 ? 12.057 -2.315 -13.826 1.00 63.09 90 ALA A N 1
ATOM 705 C CA . ALA A 1 90 ? 11.611 -0.920 -13.744 1.00 63.09 90 ALA A CA 1
ATOM 706 C C . ALA A 1 90 ? 10.184 -0.693 -14.284 1.00 63.09 90 ALA A C 1
ATOM 708 O O . ALA A 1 90 ? 9.598 0.361 -14.041 1.00 63.09 90 ALA A O 1
ATOM 709 N N . ASP A 1 91 ? 9.617 -1.682 -14.977 1.00 75.69 91 ASP A N 1
ATOM 710 C CA . ASP A 1 91 ? 8.306 -1.618 -15.631 1.00 75.69 91 ASP A CA 1
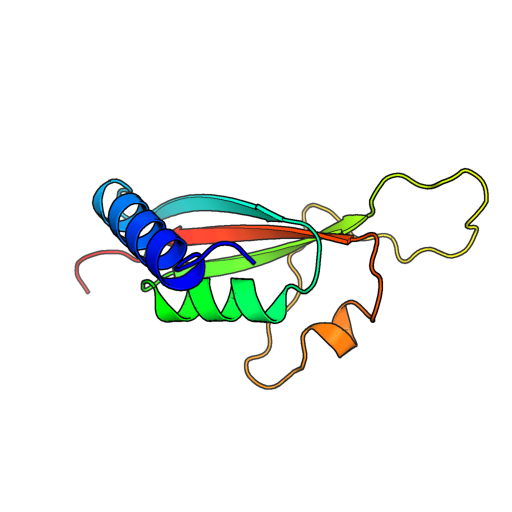ATOM 711 C C . ASP A 1 91 ? 7.179 -2.239 -14.797 1.00 75.69 91 ASP A C 1
ATOM 713 O O . ASP A 1 91 ? 6.167 -2.690 -15.327 1.00 75.69 91 ASP A O 1
ATOM 717 N N . LEU A 1 92 ? 7.332 -2.258 -13.477 1.00 82.69 92 LEU A N 1
ATOM 718 C CA . LEU A 1 92 ? 6.333 -2.807 -12.570 1.00 82.69 92 LEU A CA 1
ATOM 719 C C . LEU A 1 92 ? 5.604 -1.702 -11.814 1.00 82.69 92 LEU A C 1
ATOM 721 O O . LEU A 1 92 ? 6.208 -0.729 -11.348 1.00 82.69 92 LEU A O 1
ATOM 725 N N . HIS A 1 93 ? 4.296 -1.884 -11.665 1.00 87.62 93 HIS A N 1
ATOM 726 C CA . HIS A 1 93 ? 3.515 -1.158 -10.678 1.00 87.62 93 HIS A CA 1
ATOM 727 C C . HIS A 1 93 ? 3.263 -2.057 -9.475 1.00 87.62 93 HIS A C 1
ATOM 729 O O . HIS A 1 93 ? 3.038 -3.261 -9.590 1.00 87.62 93 HIS A O 1
ATOM 735 N N . TYR A 1 94 ? 3.269 -1.424 -8.316 1.00 88.44 94 TYR A N 1
ATOM 736 C CA . TYR A 1 94 ? 3.098 -2.029 -7.014 1.00 88.44 94 TYR A CA 1
ATOM 737 C C . TYR A 1 94 ? 1.775 -1.552 -6.435 1.00 88.44 94 TYR A C 1
ATOM 739 O O . TYR A 1 94 ? 1.527 -0.345 -6.352 1.00 88.44 94 TYR A O 1
ATOM 747 N N . ILE A 1 95 ? 0.937 -2.504 -6.044 1.00 92.31 95 ILE A N 1
ATOM 748 C CA . ILE A 1 95 ? -0.371 -2.270 -5.440 1.00 92.31 95 ILE A CA 1
ATOM 749 C C . ILE A 1 95 ? -0.294 -2.731 -3.989 1.00 92.31 95 ILE A C 1
ATOM 751 O O . ILE A 1 95 ? -0.230 -3.925 -3.705 1.00 92.31 95 ILE A O 1
ATOM 755 N N . TYR A 1 96 ? -0.306 -1.783 -3.062 1.00 92.94 96 TYR A N 1
ATOM 756 C CA . TYR A 1 96 ? -0.349 -2.051 -1.632 1.00 92.94 96 TYR A CA 1
ATOM 757 C C . TYR A 1 96 ? -1.795 -1.984 -1.167 1.00 92.94 96 TYR A C 1
ATOM 759 O O . TYR A 1 96 ? -2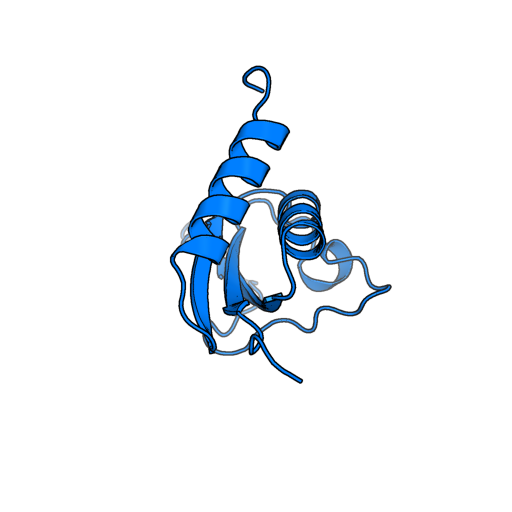.426 -0.932 -1.254 1.00 92.94 96 TYR A O 1
ATOM 767 N N . VAL A 1 97 ? -2.304 -3.095 -0.652 1.00 94.62 97 VAL A N 1
ATOM 768 C CA . VAL A 1 97 ? -3.610 -3.186 -0.005 1.00 94.62 97 VAL A CA 1
ATOM 769 C C . VAL A 1 97 ? -3.374 -3.175 1.503 1.00 94.62 97 VAL A C 1
ATOM 771 O O . VAL A 1 97 ? -2.956 -4.177 2.085 1.00 94.62 97 VAL A O 1
ATOM 774 N N . CYS A 1 98 ? -3.600 -2.022 2.128 1.00 94.31 98 CYS A N 1
ATOM 775 C CA . CYS A 1 98 ? -3.410 -1.788 3.556 1.00 94.31 98 CYS A CA 1
ATOM 776 C C . CYS A 1 98 ? -4.758 -1.879 4.275 1.00 94.31 98 CYS A C 1
ATOM 778 O O . CYS A 1 98 ? -5.644 -1.062 4.039 1.00 94.31 98 CYS A O 1
ATOM 780 N N . THR A 1 99 ? -4.912 -2.853 5.167 1.00 94.94 99 THR A N 1
ATOM 781 C CA . THR A 1 99 ? -6.107 -3.008 6.009 1.00 94.94 99 THR A CA 1
ATOM 782 C C . THR A 1 99 ? -5.809 -2.489 7.408 1.00 94.94 99 THR A C 1
ATOM 784 O O . THR A 1 99 ? -4.799 -2.875 8.001 1.00 94.94 99 THR A O 1
ATOM 787 N N . LYS A 1 100 ? -6.655 -1.600 7.935 1.00 93.06 100 LYS A N 1
ATOM 788 C CA . LYS A 1 100 ? -6.485 -1.043 9.282 1.00 93.06 100 LYS A CA 1
ATOM 789 C C . LYS A 1 100 ? -6.801 -2.093 10.347 1.00 93.06 100 LYS A C 1
ATOM 791 O O . LYS A 1 100 ? -7.846 -2.739 10.274 1.00 93.06 100 LYS A O 1
ATOM 796 N N . GLY A 1 101 ? -5.933 -2.228 11.351 1.00 88.56 101 GLY A N 1
ATOM 797 C CA . GLY A 1 101 ? -6.222 -3.040 12.537 1.00 88.56 101 GLY A CA 1
ATOM 798 C C . GLY A 1 101 ? -7.425 -2.521 13.339 1.00 88.56 101 GLY A C 1
ATOM 799 O O . GLY A 1 101 ? -7.835 -1.368 13.191 1.00 88.56 101 GLY A O 1
ATOM 800 N N . LYS A 1 102 ? -7.990 -3.372 14.201 1.00 85.00 102 LYS A N 1
ATOM 801 C CA . LYS A 1 102 ? -9.082 -2.988 15.110 1.00 85.00 102 LYS A CA 1
ATOM 802 C C . LYS A 1 102 ? -8.555 -2.120 16.246 1.00 85.00 102 LYS A C 1
ATOM 804 O O . LYS A 1 102 ? -7.534 -2.442 16.854 1.00 85.00 102 LYS A O 1
ATOM 809 N N . SER A 1 103 ? -9.261 -1.040 16.550 1.00 69.38 103 SER A N 1
ATOM 810 C CA . SER A 1 103 ? -8.9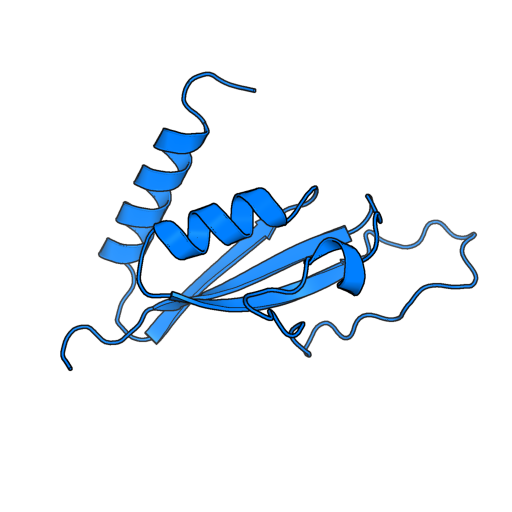47 -0.157 17.667 1.00 69.38 103 SER A CA 1
ATOM 811 C C . SER A 1 103 ? -9.608 -0.683 18.947 1.00 69.38 103 SER A C 1
ATOM 813 O O . SER A 1 103 ? -10.678 -0.239 19.342 1.00 69.38 103 SER A O 1
ATOM 815 N N . GLY A 1 104 ? -8.989 -1.678 19.592 1.00 61.81 104 GLY A N 1
ATOM 816 C CA . GLY A 1 104 ? -9.450 -2.174 20.899 1.00 61.81 104 GLY A CA 1
ATOM 817 C C . GLY A 1 104 ? -9.257 -3.669 21.126 1.00 61.81 104 GLY A C 1
ATOM 818 O O . GLY A 1 104 ? -10.240 -4.378 21.334 1.00 61.81 104 GLY A O 1
ATOM 819 N N . SER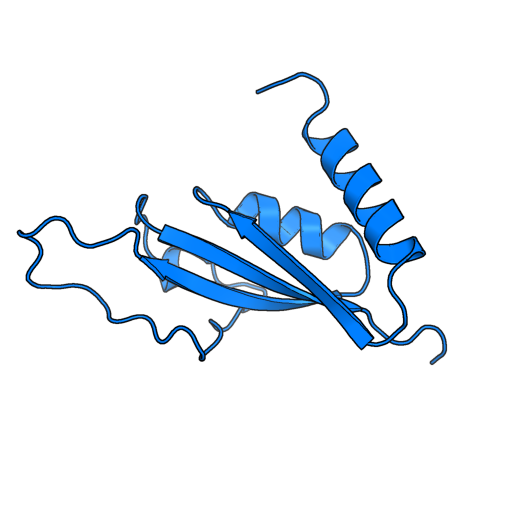 A 1 105 ? -8.006 -4.137 21.088 1.00 45.44 105 SER A N 1
ATOM 820 C CA . SER A 1 105 ? -7.638 -5.406 21.732 1.00 45.44 105 SER A CA 1
ATOM 821 C C . SER A 1 105 ? -7.239 -5.170 23.179 1.00 45.44 105 SER A C 1
ATOM 823 O O . SER A 1 105 ? -6.653 -4.100 23.454 1.00 45.44 105 SER A O 1
#

Radius of gyration: 15.36 Å; chains: 1; bounding box: 28×34×50 Å

Sequence (105 aa):
CVYNSKQNSTKMLEEVSRVLKDEGVYILITYGSPVYRLHLLRESCSWTIKLHVIEKLPSADSSERQSWDLTSPITLDDGGSLETVVGKNADLHYIYVCTKGKSGS

InterPro domains:
  IPR029063 S-adenosyl-L-methionine-dependent methyltransferase superfamily [G3DSA:3.40.50.150] (1-103)

Secondary structure (DSSP, 8-state):
--TTHHHHHHHHHHHHHHHSPTT-EEEEEEES-HHHHHHHHHHHS-EEEEEEEEE----TT-S------TTSPB---SSS-HHHHH-S-TTEEEEEEEEEPPS--

Organism: NCBI:txid158383

Foldseek 3Di:
DDPCPLVVVLVVLLVVLVPAAAQGKDKDKDADDCVVVVVSNVPRAPWDKFKFKDFQDDDPPDPDDDDGDRVDTDDDDPPDDPCVVPPPDRRMMMMIIITHHHDDD

pLDDT: mean 79.23, std 13.98, range [45.44, 95.88]